Protein AF-A0A963J7Y7-F1 (afdb_monomer)

pLDDT: mean 94.47, std 3.35, range [74.31, 97.88]

Structure (mmCIF, N/CA/C/O backbone):
data_AF-A0A963J7Y7-F1
#
_entry.id   AF-A0A963J7Y7-F1
#
loop_
_atom_site.group_PDB
_atom_site.id
_atom_site.type_symbol
_atom_site.label_atom_id
_atom_site.label_alt_id
_atom_site.label_comp_id
_atom_site.label_asym_id
_atom_site.label_entity_id
_atom_site.label_seq_id
_atom_site.pdbx_PDB_ins_code
_atom_site.Cartn_x
_atom_site.Cartn_y
_atom_site.Cartn_z
_atom_site.occupancy
_atom_site.B_iso_or_equiv
_atom_site.auth_seq_id
_atom_site.auth_comp_id
_atom_site.auth_asym_id
_atom_site.auth_atom_id
_atom_site.pdbx_PDB_model_num
ATOM 1 N N . ARG A 1 1 ? 11.042 5.854 4.551 1.00 74.31 1 ARG A N 1
ATOM 2 C CA . ARG A 1 1 ? 10.020 6.710 5.198 1.00 74.31 1 ARG A CA 1
ATOM 3 C C . ARG A 1 1 ? 9.288 5.815 6.185 1.00 74.31 1 ARG A C 1
ATOM 5 O O . ARG A 1 1 ? 8.740 4.823 5.730 1.00 74.31 1 ARG A O 1
ATOM 12 N N . VAL A 1 2 ? 9.392 6.083 7.488 1.00 88.38 2 VAL A N 1
ATOM 13 C CA . VAL A 1 2 ? 8.869 5.184 8.540 1.00 88.38 2 VAL A CA 1
ATOM 14 C C . VAL A 1 2 ? 7.393 5.461 8.820 1.00 88.38 2 VAL A C 1
ATOM 16 O O . VAL A 1 2 ? 6.607 4.529 8.912 1.00 88.38 2 VAL A O 1
ATOM 19 N N . GLU A 1 3 ? 7.005 6.733 8.848 1.00 92.12 3 GLU A N 1
ATOM 20 C CA . GLU A 1 3 ? 5.634 7.175 9.119 1.00 92.12 3 GLU A CA 1
ATOM 21 C C . GLU A 1 3 ? 4.572 6.502 8.220 1.00 92.12 3 GLU A C 1
ATOM 23 O O . GLU A 1 3 ? 3.680 5.866 8.776 1.00 92.12 3 GLU A O 1
ATOM 28 N N . PRO A 1 4 ? 4.700 6.449 6.873 1.00 93.31 4 PRO A N 1
ATOM 29 C CA . PRO A 1 4 ? 3.724 5.745 6.035 1.00 93.31 4 PRO A CA 1
ATOM 30 C C . PRO A 1 4 ? 3.577 4.252 6.345 1.00 93.31 4 PRO A C 1
ATOM 32 O O . PRO A 1 4 ? 2.491 3.691 6.199 1.00 93.31 4 PRO A O 1
ATOM 35 N N . ALA A 1 5 ? 4.670 3.598 6.752 1.00 93.69 5 ALA A N 1
ATOM 36 C CA . ALA A 1 5 ? 4.666 2.178 7.087 1.00 93.69 5 ALA A CA 1
ATOM 37 C C . ALA A 1 5 ? 3.949 1.934 8.420 1.00 93.69 5 ALA A C 1
ATOM 39 O O . ALA A 1 5 ? 3.102 1.048 8.506 1.00 93.69 5 ALA A O 1
ATOM 40 N N . VAL A 1 6 ? 4.240 2.761 9.428 1.00 96.06 6 VAL A N 1
ATOM 41 C CA . VAL A 1 6 ? 3.593 2.703 10.745 1.00 96.06 6 VAL A CA 1
ATOM 42 C C . VAL A 1 6 ? 2.098 2.997 10.626 1.00 96.06 6 VAL A C 1
ATOM 44 O O . VAL A 1 6 ? 1.289 2.212 11.117 1.00 96.06 6 VAL A O 1
ATOM 47 N N . THR A 1 7 ? 1.710 4.053 9.905 1.00 96.44 7 THR A N 1
ATOM 48 C CA . THR A 1 7 ? 0.294 4.369 9.671 1.00 96.44 7 THR A CA 1
ATOM 49 C C . THR A 1 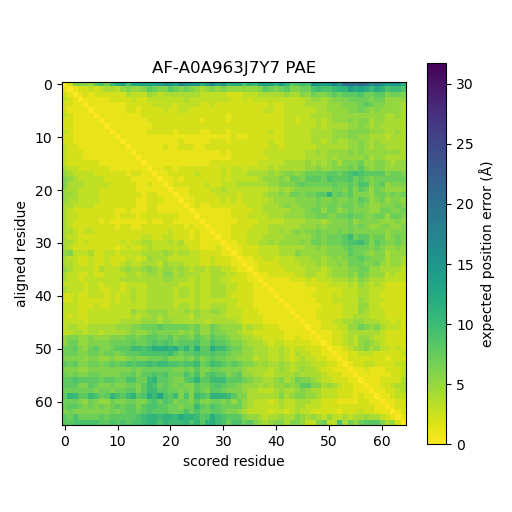7 ? -0.410 3.218 8.958 1.00 96.44 7 THR A C 1
ATOM 51 O O . THR A 1 7 ? -1.460 2.773 9.409 1.00 96.44 7 THR A O 1
ATOM 54 N N . SER A 1 8 ? 0.181 2.655 7.899 1.00 96.25 8 SER A N 1
ATOM 55 C CA . SER A 1 8 ? -0.421 1.521 7.177 1.00 96.25 8 SER A CA 1
ATOM 56 C C . SER A 1 8 ? -0.591 0.279 8.061 1.00 96.25 8 SER A C 1
ATOM 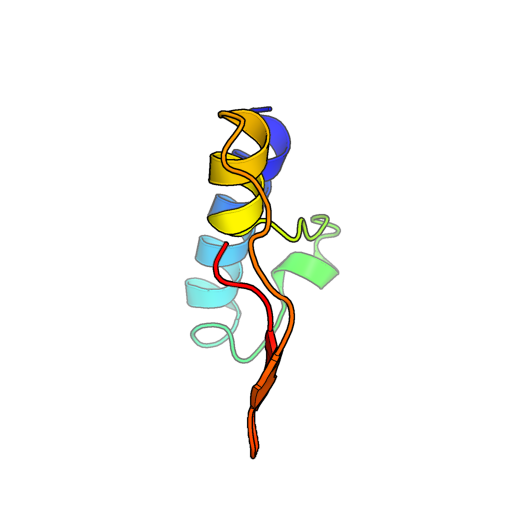58 O O . SER A 1 8 ? -1.613 -0.400 7.965 1.00 96.25 8 SER A O 1
ATOM 60 N N . PHE A 1 9 ? 0.368 0.004 8.950 1.00 96.69 9 PHE A N 1
ATOM 61 C CA . PHE A 1 9 ? 0.278 -1.088 9.921 1.00 96.69 9 PHE A CA 1
ATOM 62 C C . PHE A 1 9 ? -0.887 -0.891 10.901 1.00 96.69 9 PHE A C 1
ATOM 64 O O . PHE A 1 9 ? -1.699 -1.799 11.081 1.00 96.69 9 PHE A O 1
ATOM 71 N N . PHE A 1 10 ? -1.025 0.302 11.487 1.00 97.19 10 PHE A N 1
ATOM 72 C CA . PHE A 1 10 ? -2.137 0.592 12.395 1.00 97.19 10 PHE A CA 1
ATOM 73 C C . PHE A 1 10 ? -3.488 0.596 11.682 1.00 97.19 10 PHE A C 1
ATOM 75 O O . PHE A 1 10 ? -4.445 0.041 12.219 1.00 97.19 10 PHE A O 1
ATOM 82 N N . ARG A 1 11 ? -3.565 1.122 10.452 1.00 97.50 11 ARG A N 1
ATOM 83 C CA . ARG A 1 11 ? -4.773 1.018 9.620 1.00 97.50 11 ARG A CA 1
ATOM 84 C C . ARG A 1 11 ? -5.185 -0.443 9.427 1.00 97.50 11 ARG A C 1
ATOM 86 O O . ARG A 1 11 ? -6.356 -0.765 9.602 1.00 97.50 11 ARG A O 1
ATOM 93 N N . PHE A 1 12 ? -4.237 -1.332 9.115 1.00 96.88 12 PHE A N 1
ATOM 94 C CA . PHE A 1 12 ? -4.503 -2.768 8.990 1.00 96.88 12 PHE A CA 1
ATOM 95 C C . PHE A 1 12 ? -4.998 -3.376 10.307 1.00 96.88 12 PHE A C 1
ATOM 97 O O . PHE A 1 12 ? -6.017 -4.064 10.308 1.00 96.88 12 PHE A O 1
ATOM 104 N N . ALA A 1 13 ? -4.325 -3.094 11.425 1.00 97.88 13 ALA A N 1
ATOM 105 C CA . ALA A 1 13 ? -4.709 -3.613 12.735 1.00 97.88 13 ALA A CA 1
ATOM 106 C C . ALA A 1 13 ? -6.122 -3.157 13.141 1.00 97.88 13 ALA A C 1
ATOM 108 O O . ALA A 1 13 ? -6.942 -3.973 13.559 1.00 97.88 13 ALA A O 1
ATOM 109 N N . ILE A 1 14 ? -6.433 -1.873 12.958 1.00 97.88 14 ILE A N 1
ATOM 110 C CA . ILE A 1 14 ? -7.720 -1.264 13.316 1.00 97.88 14 ILE A CA 1
ATOM 111 C C . ILE A 1 14 ? -8.841 -1.777 12.421 1.00 97.88 14 ILE A C 1
ATOM 113 O O . ILE A 1 14 ? -9.848 -2.266 12.925 1.00 97.88 14 ILE A O 1
ATOM 117 N N . ASN A 1 15 ? -8.665 -1.736 11.103 1.00 97.69 15 ASN A N 1
ATOM 118 C CA . ASN A 1 15 ? -9.701 -2.199 10.185 1.00 97.69 15 ASN A CA 1
ATOM 119 C C . ASN A 1 15 ? -9.934 -3.709 10.328 1.00 97.69 15 ASN A C 1
ATOM 121 O O . ASN A 1 15 ? -11.070 -4.163 10.248 1.00 97.69 15 ASN A O 1
ATOM 125 N N . SER A 1 16 ? -8.895 -4.493 10.626 1.00 97.88 16 SER A N 1
ATOM 126 C CA . SER A 1 16 ? -9.059 -5.934 10.842 1.00 97.88 16 SER A CA 1
ATOM 127 C C . SER A 1 16 ? -9.795 -6.257 12.144 1.00 97.88 16 SER A C 1
ATOM 129 O O . SER A 1 16 ? -10.646 -7.143 12.155 1.00 97.88 16 SER A O 1
ATOM 131 N N . THR A 1 17 ? -9.492 -5.544 13.234 1.00 97.50 17 THR A N 1
ATOM 132 C CA . THR A 1 17 ? -10.056 -5.826 14.568 1.00 97.50 17 THR A CA 1
ATOM 133 C C . THR A 1 17 ? -11.398 -5.139 14.817 1.00 97.50 17 THR A C 1
ATOM 135 O O . THR A 1 17 ? -12.335 -5.782 15.277 1.00 97.50 17 THR A O 1
ATOM 138 N N . MET A 1 18 ? -11.512 -3.851 14.495 1.00 96.50 18 MET A N 1
ATOM 139 C CA . MET A 1 18 ? -12.703 -3.025 14.738 1.00 96.50 18 MET A CA 1
ATOM 140 C C . MET A 1 18 ? -13.539 -2.800 13.474 1.00 96.50 18 MET A C 1
ATOM 142 O O . MET A 1 18 ? -14.716 -2.468 13.565 1.00 96.50 18 MET A O 1
ATOM 146 N N . GLY A 1 19 ? -12.954 -3.000 12.292 1.00 96.06 19 GLY A N 1
ATOM 147 C CA . GLY A 1 19 ? -13.611 -2.791 11.003 1.00 96.06 19 GLY A CA 1
ATOM 148 C C . GLY A 1 19 ? -14.192 -4.054 10.366 1.00 96.06 19 GLY A C 1
ATOM 149 O O . GLY A 1 19 ? -14.265 -4.125 9.143 1.00 96.06 19 GLY A O 1
ATOM 150 N N . LEU A 1 20 ? -14.566 -5.067 11.158 1.00 96.38 20 LEU A N 1
ATOM 151 C CA . LEU A 1 20 ? -15.091 -6.353 10.667 1.00 96.38 20 LEU A CA 1
ATOM 152 C C . LEU A 1 20 ? -14.173 -6.995 9.607 1.00 96.38 20 LEU A C 1
ATOM 154 O O . LEU A 1 20 ? -14.580 -7.199 8.465 1.00 96.38 20 LEU A O 1
ATOM 158 N N . ALA A 1 21 ? -12.916 -7.273 9.968 1.00 96.06 21 ALA A N 1
ATOM 159 C CA . ALA A 1 21 ? -11.901 -7.805 9.048 1.00 96.06 21 ALA A CA 1
ATOM 160 C C . ALA A 1 21 ? -11.610 -6.906 7.822 1.00 96.06 21 ALA A C 1
ATOM 162 O O . ALA A 1 21 ? -11.124 -7.374 6.795 1.00 96.06 21 ALA A O 1
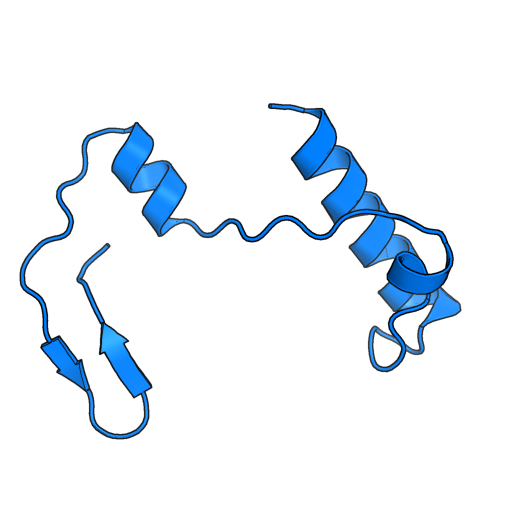ATOM 163 N N . GLY A 1 22 ? -11.878 -5.604 7.935 1.00 94.69 22 GLY A N 1
ATOM 164 C CA . GLY A 1 22 ? -11.608 -4.603 6.905 1.00 94.69 22 GLY A CA 1
ATOM 165 C C . GLY A 1 22 ? -12.777 -4.282 5.979 1.00 94.69 22 GLY A C 1
ATOM 166 O O . GLY A 1 22 ? -12.582 -3.528 5.028 1.00 94.69 22 GLY A O 1
ATOM 167 N N . VAL A 1 23 ? -13.979 -4.799 6.256 1.00 97.25 23 VAL A N 1
ATOM 168 C CA . VAL A 1 23 ? -15.213 -4.383 5.563 1.00 97.25 23 VAL A CA 1
ATOM 169 C C . VAL A 1 23 ? -15.536 -2.913 5.852 1.00 97.25 23 VAL A C 1
ATOM 171 O O . VAL A 1 23 ? -16.013 -2.200 4.972 1.00 97.25 23 VAL A O 1
ATOM 174 N N . LEU A 1 24 ? -15.249 -2.447 7.069 1.00 97.00 24 LEU A N 1
ATOM 175 C CA . LEU A 1 24 ? -15.430 -1.063 7.498 1.00 97.00 24 LEU A CA 1
ATOM 176 C C . LEU A 1 24 ? -14.068 -0.373 7.652 1.00 97.00 24 LEU A C 1
ATOM 178 O O . LEU A 1 24 ? -13.155 -0.902 8.288 1.00 97.00 24 LEU A O 1
ATOM 182 N N . ASP A 1 25 ? -13.943 0.838 7.108 1.00 96.19 25 ASP A N 1
ATOM 183 C CA . ASP A 1 25 ? -12.708 1.632 7.152 1.00 96.19 25 ASP A CA 1
ATOM 184 C C . ASP A 1 25 ? -12.666 2.577 8.367 1.00 96.19 25 ASP A C 1
ATOM 186 O O . ASP A 1 25 ? -12.578 3.797 8.233 1.00 96.19 25 ASP A O 1
ATOM 190 N N . VAL A 1 26 ? -12.723 1.996 9.570 1.00 96.44 26 VAL A N 1
ATOM 191 C CA . VAL A 1 26 ? -12.686 2.719 10.861 1.00 96.44 26 VAL A CA 1
ATOM 192 C C . VAL A 1 26 ? -11.434 3.588 10.982 1.00 96.44 26 VAL A C 1
ATOM 194 O O . VAL A 1 26 ? -11.457 4.676 11.552 1.00 96.44 26 VAL A O 1
ATOM 197 N N . ALA A 1 27 ? -10.328 3.129 10.405 1.00 96.12 27 ALA A N 1
ATOM 198 C CA . ALA A 1 27 ? -9.070 3.842 10.419 1.00 96.12 27 ALA A CA 1
ATOM 199 C C . ALA A 1 27 ? -9.130 5.215 9.722 1.00 96.12 27 ALA A C 1
ATOM 201 O O . ALA A 1 27 ? -8.451 6.151 10.147 1.00 96.12 27 ALA A O 1
ATOM 202 N N . SER A 1 28 ? -9.937 5.352 8.667 1.00 95.69 28 SER A N 1
ATOM 203 C CA . SER A 1 28 ? -10.123 6.638 7.987 1.00 95.69 28 SER A CA 1
ATOM 204 C C . SER A 1 28 ? -10.935 7.623 8.830 1.00 95.69 28 SER A C 1
ATOM 206 O O . SER A 1 28 ? -10.580 8.796 8.878 1.00 95.69 28 SER A O 1
ATOM 208 N N . GLU A 1 29 ? -11.940 7.152 9.572 1.00 95.38 29 GLU A N 1
ATOM 209 C CA . GLU A 1 29 ? -12.712 7.985 10.515 1.00 95.38 29 GLU A CA 1
ATOM 210 C C . GLU A 1 29 ? -11.847 8.515 11.673 1.00 95.38 29 GLU A C 1
ATOM 212 O O . GLU A 1 29 ? -12.101 9.582 12.225 1.00 95.38 29 GLU A O 1
ATOM 217 N N . MET A 1 30 ? -10.770 7.802 12.015 1.00 95.06 30 MET A N 1
ATOM 218 C CA . MET A 1 30 ? -9.772 8.237 13.000 1.00 95.06 30 MET A CA 1
ATOM 219 C C . MET A 1 30 ? -8.742 9.233 12.434 1.00 95.06 30 MET A C 1
ATOM 221 O O . MET A 1 30 ? -7.799 9.599 13.135 1.00 95.06 30 MET A O 1
ATOM 225 N N . GLY A 1 31 ? -8.881 9.649 11.171 1.00 94.88 31 GLY A N 1
ATOM 226 C CA . GLY A 1 31 ? -7.989 10.613 10.525 1.00 94.88 31 GLY A CA 1
ATOM 227 C C . GLY A 1 31 ? -6.624 10.051 10.123 1.00 94.88 31 GLY A C 1
ATOM 228 O O . GLY A 1 31 ? -5.696 10.820 9.888 1.00 94.88 31 GLY A O 1
ATOM 229 N N . MET A 1 32 ? -6.456 8.725 10.050 1.00 95.19 32 MET A N 1
ATOM 230 C CA . MET A 1 32 ? -5.200 8.148 9.563 1.00 95.19 32 MET A CA 1
ATOM 231 C C . MET A 1 32 ? -5.119 8.249 8.041 1.00 95.19 32 MET A C 1
ATOM 233 O O . MET A 1 32 ? -5.930 7.647 7.343 1.00 95.19 32 MET A O 1
ATOM 237 N N . ASP A 1 33 ? -4.095 8.907 7.509 1.00 93.75 33 ASP A N 1
ATOM 238 C CA . ASP A 1 33 ? -3.897 9.007 6.061 1.00 93.75 33 ASP A CA 1
ATOM 239 C C . ASP A 1 33 ? -3.634 7.648 5.394 1.00 93.75 33 ASP A C 1
ATOM 241 O O . ASP A 1 33 ? -2.962 6.760 5.933 1.00 93.75 33 ASP A O 1
ATOM 245 N N . ARG A 1 34 ? -4.147 7.481 4.169 1.00 92.00 34 ARG A N 1
ATOM 246 C CA . ARG A 1 34 ? -3.909 6.287 3.350 1.00 92.00 34 ARG A CA 1
ATOM 247 C C . ARG A 1 34 ? -2.757 6.522 2.379 1.00 92.00 34 ARG A C 1
ATOM 249 O O . ARG A 1 34 ? -2.830 7.383 1.508 1.00 92.00 34 ARG A O 1
ATOM 256 N N . TYR A 1 35 ? -1.734 5.674 2.452 1.00 92.44 35 TYR A N 1
ATOM 257 C CA . TYR A 1 35 ? -0.600 5.703 1.530 1.00 92.44 35 TYR A CA 1
ATOM 258 C C . TYR A 1 35 ? -0.697 4.554 0.529 1.00 92.44 35 TYR A C 1
ATOM 260 O O . TYR A 1 35 ? -0.694 3.385 0.909 1.00 92.44 35 TYR A O 1
ATOM 268 N N . LYS A 1 36 ? -0.764 4.872 -0.767 1.00 91.44 36 LYS A N 1
ATOM 269 C CA . LYS A 1 36 ? -0.665 3.859 -1.823 1.00 91.44 36 LYS A CA 1
ATOM 270 C C . LYS A 1 36 ? 0.811 3.548 -2.067 1.00 91.44 36 LYS A C 1
ATOM 272 O O . LYS A 1 36 ? 1.566 4.422 -2.486 1.00 91.44 36 LYS A O 1
ATOM 277 N N . GLN A 1 37 ? 1.214 2.320 -1.764 1.00 92.06 37 GLN A N 1
ATOM 278 C CA . GLN A 1 37 ? 2.538 1.780 -2.053 1.00 92.06 37 GLN A CA 1
ATOM 279 C C . GLN A 1 37 ? 2.379 0.366 -2.601 1.00 92.06 37 GLN A C 1
ATOM 281 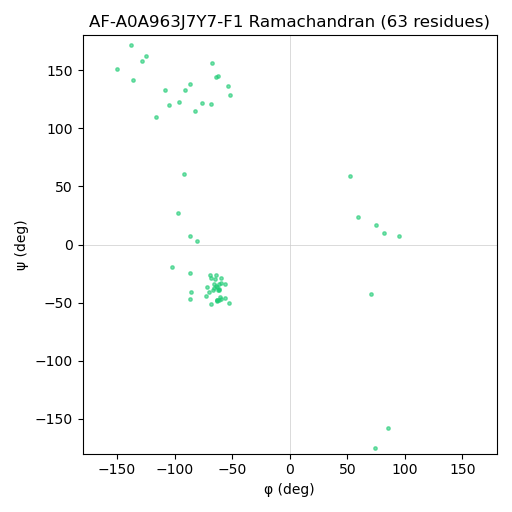O O . GLN A 1 37 ? 1.533 -0.391 -2.128 1.00 92.06 37 GLN A O 1
ATOM 286 N N . ASP A 1 38 ? 3.198 0.025 -3.582 1.00 91.81 38 ASP A N 1
ATOM 287 C CA . ASP A 1 38 ? 3.288 -1.304 -4.170 1.00 91.81 38 ASP A CA 1
ATOM 288 C C . ASP A 1 38 ? 4.760 -1.661 -4.397 1.00 91.81 38 ASP A C 1
ATOM 290 O O . ASP A 1 38 ? 5.668 -0.843 -4.208 1.00 91.81 38 ASP A O 1
ATOM 294 N N . PHE A 1 39 ? 5.006 -2.911 -4.776 1.00 93.19 39 PHE A N 1
ATOM 295 C CA . PHE A 1 39 ? 6.363 -3.387 -5.006 1.00 93.19 39 PHE A CA 1
ATOM 296 C C . PHE A 1 39 ? 7.008 -2.752 -6.249 1.00 93.19 39 PHE A C 1
ATOM 298 O O . PHE A 1 39 ? 8.228 -2.585 -6.288 1.00 93.19 39 PHE A O 1
ATOM 305 N N . GLY A 1 40 ? 6.210 -2.318 -7.228 1.00 93.81 40 GLY A N 1
ATOM 306 C CA . GLY A 1 40 ? 6.698 -1.651 -8.431 1.00 93.81 40 GLY A CA 1
ATOM 307 C C . GLY A 1 40 ? 7.386 -0.320 -8.121 1.00 93.81 40 GLY A C 1
ATOM 308 O O . GLY A 1 40 ? 8.432 -0.008 -8.696 1.00 93.81 40 GLY A O 1
ATOM 309 N N . LEU A 1 41 ? 6.883 0.434 -7.141 1.00 93.44 41 LEU A N 1
ATOM 310 C CA . LEU A 1 41 ? 7.542 1.641 -6.627 1.00 93.44 41 LEU A CA 1
ATOM 311 C C . LEU A 1 41 ? 8.873 1.331 -5.927 1.00 93.44 41 LEU A C 1
ATOM 313 O O . LEU A 1 41 ? 9.839 2.085 -6.083 1.00 93.44 41 LEU A O 1
ATOM 317 N N . THR A 1 42 ? 8.957 0.220 -5.190 1.00 93.75 42 THR A N 1
ATOM 318 C CA . THR A 1 42 ? 10.218 -0.246 -4.588 1.00 93.75 42 THR A CA 1
ATOM 319 C C . THR A 1 42 ? 11.243 -0.583 -5.664 1.00 93.75 42 THR A C 1
ATOM 321 O O . THR A 1 42 ? 12.366 -0.080 -5.618 1.00 93.75 42 THR A O 1
ATOM 324 N N . LEU A 1 43 ? 10.849 -1.362 -6.671 1.00 95.25 43 LEU A N 1
ATOM 325 C CA . LEU A 1 43 ? 11.702 -1.708 -7.806 1.00 95.25 43 LEU A CA 1
ATOM 326 C C . LEU A 1 43 ? 12.118 -0.465 -8.604 1.00 95.25 43 LEU A C 1
ATOM 328 O O . LEU A 1 43 ? 13.279 -0.335 -8.986 1.00 95.25 43 LEU A O 1
ATOM 332 N N . GLY A 1 44 ? 11.212 0.498 -8.783 1.00 94.81 44 GLY A N 1
ATOM 333 C CA . GLY A 1 44 ? 11.516 1.779 -9.418 1.00 94.81 44 GLY A CA 1
ATOM 334 C C . GLY A 1 44 ? 12.558 2.579 -8.635 1.00 94.81 44 GLY A C 1
ATOM 335 O O . GLY A 1 44 ? 13.473 3.147 -9.229 1.00 94.81 44 GLY A O 1
ATOM 336 N N . ARG A 1 45 ? 12.490 2.559 -7.297 1.00 94.88 45 ARG A N 1
ATOM 337 C CA . ARG A 1 45 ? 13.518 3.153 -6.425 1.00 94.88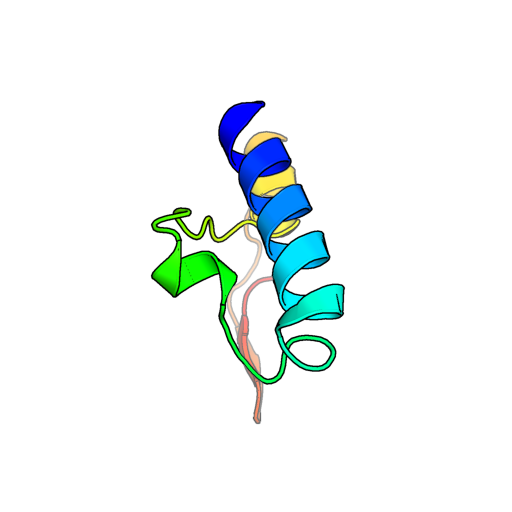 45 ARG A CA 1
ATOM 338 C C . ARG A 1 45 ? 14.871 2.445 -6.544 1.00 94.88 45 ARG A C 1
ATOM 340 O O . ARG A 1 45 ? 15.897 3.087 -6.347 1.00 94.88 45 ARG A O 1
ATOM 347 N N . TRP A 1 46 ? 14.880 1.153 -6.860 1.00 95.94 46 TRP A N 1
ATOM 348 C CA . TRP A 1 46 ? 16.092 0.368 -7.124 1.00 95.94 46 TRP A CA 1
ATOM 349 C C . TRP A 1 46 ? 16.568 0.439 -8.580 1.00 95.94 46 TRP A C 1
ATOM 351 O O . TRP A 1 46 ? 17.506 -0.258 -8.953 1.00 95.94 46 TRP A O 1
ATOM 361 N N . GLY A 1 47 ? 15.958 1.297 -9.401 1.00 95.31 47 GLY A N 1
ATOM 362 C CA . GLY A 1 47 ? 16.384 1.527 -10.780 1.00 95.31 47 GLY A CA 1
ATOM 363 C C . GLY A 1 47 ? 15.872 0.494 -11.781 1.00 95.31 47 GLY A C 1
ATOM 364 O O . GLY A 1 47 ? 16.292 0.521 -12.935 1.00 95.31 47 GLY A O 1
ATOM 365 N N . VAL A 1 48 ? 14.948 -0.389 -11.391 1.00 96.38 48 VAL A N 1
ATOM 366 C CA . VAL A 1 48 ? 14.302 -1.303 -12.339 1.00 96.38 48 VAL A CA 1
ATOM 367 C C . VAL A 1 48 ? 13.412 -0.481 -13.280 1.00 96.38 48 VAL A C 1
ATOM 369 O O . VAL A 1 48 ? 12.505 0.224 -12.809 1.00 96.38 48 VAL A O 1
ATOM 372 N N . PRO A 1 49 ? 13.648 -0.529 -14.604 1.00 93.38 49 PRO A N 1
ATOM 373 C CA . PRO A 1 49 ? 12.839 0.205 -15.566 1.00 93.38 49 PRO A CA 1
ATOM 374 C C . PRO A 1 49 ? 11.415 -0.359 -15.613 1.00 93.38 49 PRO A C 1
ATOM 376 O O . PRO A 1 49 ? 11.174 -1.517 -15.292 1.00 93.38 49 PRO A O 1
ATOM 379 N N . THR A 1 50 ? 10.460 0.462 -16.045 1.00 92.19 50 THR A N 1
ATOM 380 C CA . THR A 1 50 ? 9.040 0.082 -16.147 1.00 92.19 50 THR A CA 1
ATOM 381 C C . THR A 1 50 ? 8.800 -1.118 -17.084 1.00 92.19 50 THR A C 1
ATOM 383 O O . THR A 1 50 ? 7.864 -1.890 -16.884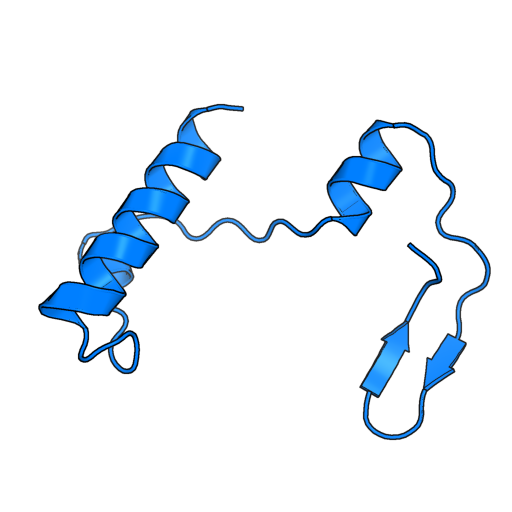 1.00 92.19 50 THR A O 1
ATOM 386 N N . GLY A 1 51 ? 9.657 -1.288 -18.096 1.00 91.56 51 GLY A N 1
ATOM 387 C CA . GLY A 1 51 ? 9.453 -2.258 -19.170 1.00 91.56 51 GLY A CA 1
ATOM 388 C C . GLY A 1 51 ? 8.370 -1.816 -20.168 1.00 91.56 51 GLY A C 1
ATOM 389 O O . GLY A 1 51 ? 7.871 -0.690 -20.083 1.00 91.56 51 GLY A O 1
ATOM 390 N N . PRO A 1 52 ? 8.031 -2.671 -21.146 1.00 93.12 52 PRO A N 1
ATOM 391 C CA . PRO A 1 52 ? 6.956 -2.410 -22.094 1.00 93.12 52 PRO A CA 1
ATOM 392 C C . PRO A 1 52 ? 5.597 -2.281 -21.397 1.00 93.12 52 PRO A C 1
ATOM 394 O O . PRO A 1 52 ? 5.305 -2.953 -20.407 1.00 93.12 52 PRO A O 1
ATOM 397 N N . TYR A 1 53 ? 4.777 -1.391 -21.946 1.00 94.38 53 TYR A N 1
ATOM 398 C CA . TYR A 1 53 ? 3.411 -1.146 -21.507 1.00 94.38 53 TYR A CA 1
ATOM 3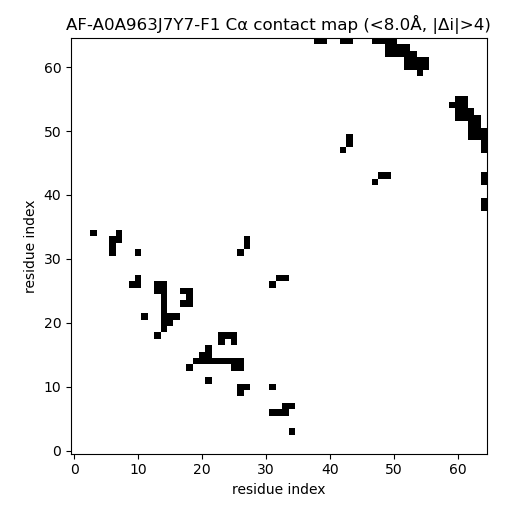99 C C . TYR A 1 53 ? 2.444 -2.037 -22.288 1.00 94.38 53 TYR A C 1
ATOM 401 O O . TYR A 1 53 ? 2.504 -2.094 -23.518 1.00 94.38 53 TYR A O 1
ATOM 409 N N . PHE A 1 54 ? 1.528 -2.686 -21.577 1.00 95.25 54 PHE A N 1
ATOM 410 C CA . PHE A 1 54 ? 0.493 -3.538 -22.151 1.00 95.25 54 PHE A CA 1
ATOM 411 C C . PHE A 1 54 ? -0.884 -3.146 -21.623 1.00 95.25 54 PHE A C 1
ATOM 413 O O . PHE A 1 54 ? -1.022 -2.568 -20.547 1.00 95.25 54 PHE A O 1
ATOM 420 N N . VAL A 1 55 ? -1.921 -3.511 -22.371 1.00 97.00 55 VAL A N 1
ATOM 421 C CA . VAL A 1 55 ? -3.303 -3.477 -21.891 1.00 97.00 55 VAL A CA 1
ATOM 422 C C . VAL A 1 55 ? -3.803 -4.908 -21.883 1.00 97.00 55 VAL A C 1
ATOM 424 O O . VAL A 1 55 ? -3.969 -5.525 -22.935 1.00 97.00 55 VAL A O 1
ATOM 427 N N . LEU A 1 56 ? -3.993 -5.449 -20.687 1.00 95.94 56 LEU A N 1
ATOM 428 C CA . LEU A 1 56 ? -4.440 -6.820 -20.503 1.00 95.94 56 LEU A CA 1
ATOM 429 C C . LEU A 1 56 ? -5.975 -6.872 -20.538 1.00 95.94 56 LEU A C 1
ATOM 431 O O . LEU A 1 56 ? -6.622 -6.018 -19.920 1.00 95.94 56 LEU A O 1
ATOM 435 N N . PRO A 1 57 ? -6.585 -7.867 -21.212 1.00 95.88 57 PRO A N 1
ATOM 436 C CA . PRO A 1 57 ? -8.022 -8.092 -21.114 1.00 95.88 57 PRO A CA 1
ATOM 437 C C . PRO A 1 57 ? -8.439 -8.222 -19.646 1.00 95.88 57 PRO A C 1
ATOM 439 O O . PRO A 1 57 ? -7.763 -8.898 -18.873 1.00 95.88 57 PRO A O 1
ATOM 442 N N . ILE A 1 58 ? -9.545 -7.577 -19.263 1.00 96.50 58 ILE A N 1
ATOM 443 C CA . ILE A 1 58 ? -10.101 -7.529 -17.894 1.00 96.50 58 ILE A CA 1
ATOM 444 C C . ILE A 1 58 ? -9.260 -6.700 -16.899 1.00 96.50 58 ILE A C 1
ATOM 446 O O . ILE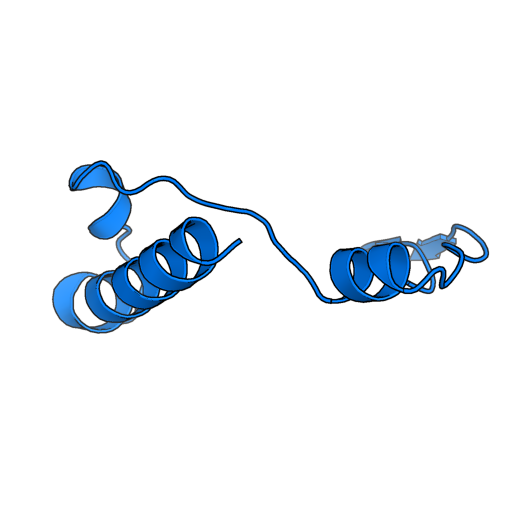 A 1 58 ? -9.831 -5.923 -16.139 1.00 96.50 58 ILE A O 1
ATOM 450 N N . LEU A 1 59 ? -7.929 -6.815 -16.908 1.00 94.06 59 LEU A N 1
ATOM 451 C CA . LEU A 1 59 ? -7.040 -6.196 -15.910 1.00 94.06 59 LEU A CA 1
ATOM 452 C C . LEU A 1 59 ? -6.634 -4.746 -16.237 1.00 94.06 59 LEU A C 1
ATOM 454 O O . LEU A 1 59 ? -6.325 -3.979 -15.327 1.00 94.06 59 LEU A O 1
ATOM 458 N N . GLY A 1 60 ? -6.664 -4.350 -17.514 1.00 95.25 60 GLY A N 1
ATOM 459 C CA . GLY A 1 60 ? -6.390 -2.980 -17.953 1.00 95.25 60 GLY A CA 1
ATOM 460 C C . GLY A 1 60 ? -4.900 -2.660 -18.173 1.00 95.25 60 GLY A C 1
ATOM 461 O O . GLY A 1 60 ? -4.105 -3.560 -18.456 1.00 95.25 60 GLY A O 1
ATOM 462 N N . PRO A 1 61 ? -4.523 -1.367 -18.123 1.00 95.06 61 PRO A N 1
ATOM 463 C CA . PRO A 1 61 ? -3.144 -0.887 -18.234 1.00 95.06 61 PRO A CA 1
ATOM 464 C C . PRO A 1 61 ? -2.187 -1.589 -17.271 1.00 95.06 61 PRO A C 1
ATOM 466 O O . PRO A 1 61 ? -2.448 -1.653 -16.071 1.00 95.06 61 PRO A O 1
ATOM 469 N N . SER A 1 62 ? -1.072 -2.110 -17.769 1.00 93.19 62 SER A N 1
ATOM 470 C CA . SER A 1 62 ? -0.095 -2.836 -16.955 1.00 93.19 62 SER A CA 1
ATOM 471 C C . SER A 1 62 ? 1.322 -2.696 -17.502 1.00 93.19 62 SER A C 1
ATOM 473 O O . SER A 1 62 ? 1.544 -2.531 -18.703 1.00 93.19 62 SER A O 1
ATOM 475 N N . THR A 1 63 ? 2.288 -2.776 -16.594 1.00 93.50 63 THR A N 1
ATOM 476 C CA . THR A 1 63 ? 3.728 -2.748 -16.866 1.00 93.50 63 THR A CA 1
ATOM 477 C C . THR A 1 63 ? 4.380 -3.985 -16.253 1.00 93.50 63 THR A C 1
ATOM 479 O O . THR A 1 63 ? 3.768 -4.660 -15.428 1.00 93.50 63 THR A O 1
ATOM 482 N N . ILE A 1 64 ? 5.598 -4.332 -16.681 1.00 88.75 64 ILE A N 1
ATOM 483 C CA . ILE A 1 64 ? 6.318 -5.499 -16.129 1.00 88.75 64 ILE A CA 1
ATOM 484 C C . ILE A 1 64 ? 6.734 -5.258 -14.667 1.00 88.75 64 ILE A C 1
ATOM 486 O O . ILE A 1 64 ? 6.855 -6.203 -13.890 1.00 88.75 64 ILE A O 1
ATOM 490 N N . ARG A 1 65 ? 6.956 -3.992 -14.311 1.00 88.69 65 ARG A N 1
ATOM 491 C CA . ARG A 1 65 ? 7.199 -3.519 -12.948 1.00 88.69 65 ARG A CA 1
ATOM 492 C C . ARG A 1 65 ? 5.908 -3.024 -12.316 1.00 88.69 65 ARG A C 1
ATOM 494 O O . ARG A 1 65 ? 5.748 -3.245 -11.098 1.00 88.69 65 ARG A O 1
#

Nearest PDB structures (foldseek):
  5cd8-assembly3_E  TM=2.477E-01  e=6.719E+00  Drosophila melanogaster

Sequence (65 aa):
RVEPAVTSFFRFAINSTMGLAGVLDVASEMGMDRYKQDFGLTLGRWGVPTGPYFVLPILGPSTIR

Secondary structure (DSSP, 8-state):
--HHHHHHHHHHHHHHHTTTTTTS-HHHHTTPPP----HHHHHHHTT-----EEEETTTEEEE--

Solvent-a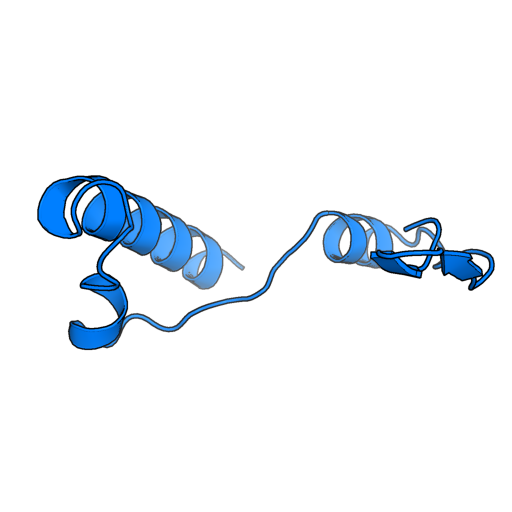ccessible surface area (backbone atoms only — not comparable to full-atom values): 3951 Å² total; per-residue (Å²): 125,65,65,66,55,54,46,50,52,49,37,50,54,41,9,40,72,77,8,71,69,50,78,34,66,54,31,54,79,72,68,52,74,86,76,93,81,58,69,39,58,55,38,45,75,72,66,49,69,53,67,70,78,47,71,45,86,97,73,38,79,44,54,80,71

Mean predicted aligned error: 3.99 Å

Radius of gyration: 15.77 Å; Cα contacts (8 Å, |Δi|>4): 62; chains: 1; bounding box: 32×19×37 Å

Foldseek 3Di:
DVLQVVLVVVQQVCCCPVVVHNVRRVSVVVVRDHDDDDVVVVVVVVVNDQADWDQDVPPGIGTPD